Protein AF-A0A7X8FHZ3-F1 (afdb_monomer)

Secondary structure (DSSP, 8-state):
---TT-THHHHHHHHTTS-TTTT--S---------S--PSPSSSSSS-EEEEETTEEEEEEEETTEEEEEEESSTTS----EEEEE--SSSTTTT--

Foldseek 3Di:
DDDPPPPVVVCVVVVVVPPPPPDPPPPPPPPDDDDPDDDPPLDDAPDWDWDDDDQKIWIWGDDDQFIWIFIDSDPSDTHDIDGPGHADCDDPSNPVD

Mean predicted aligned error: 14.02 Å

Radius of gyration: 26.44 Å; Cα contacts (8 Å, |Δi|>4): 99; chains: 1; bounding box: 39×71×61 Å

Solvent-accessible surface area (backbone atoms only — not comparable to full-atom values): 6468 Å² total; per-residue (Å²): 138,86,68,91,81,49,71,72,72,74,53,60,73,61,60,68,72,71,59,81,69,85,66,73,67,75,77,74,72,74,76,70,79,81,69,96,70,85,69,85,75,74,64,92,85,68,83,80,43,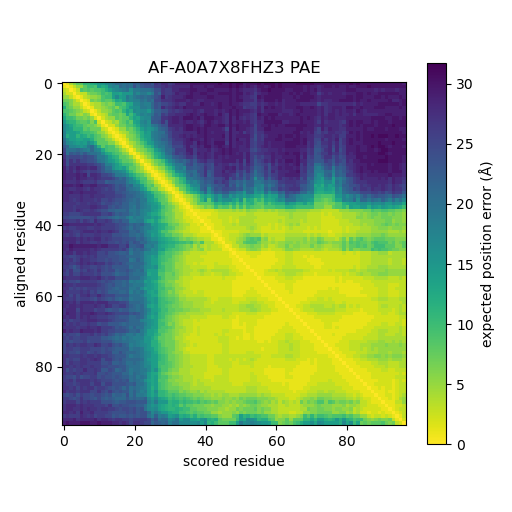73,49,77,59,90,78,31,34,39,42,37,40,65,54,94,57,19,38,29,39,23,54,23,78,41,93,80,46,86,35,75,73,40,78,79,45,70,46,46,98,61,70,88,63,39,82,78,96

pLDDT: mean 78.9, std 18.88, range [45.19, 97.88]

Nearest PDB structures (fold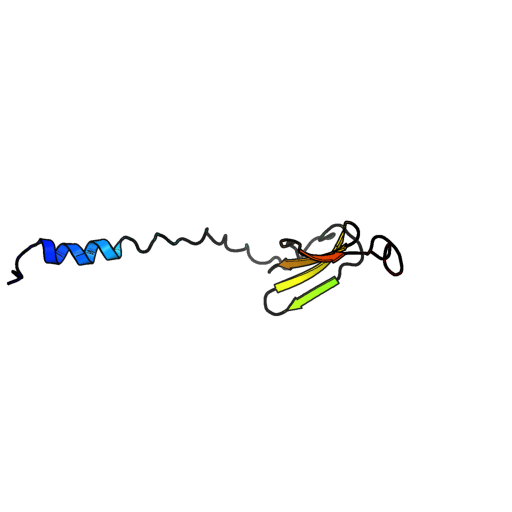seek):
  7fip-assembly1_D  TM=8.699E-01  e=5.525E+00  Thermoanaerobacter sp. X514
  1lfo-assembly1_A  TM=6.847E-01  e=5.870E+00  Rattus norvegicus
  7dzg-assembly1_B  TM=5.280E-01  e=3.838E+00  Homo sapiens
  3r4d-assembly2_D  TM=4.931E-01  e=8.450E+00  Murine coronavirus

Structure (mmCIF, N/CA/C/O backbone):
data_AF-A0A7X8FHZ3-F1
#
_entry.id   AF-A0A7X8FHZ3-F1
#
loop_
_atom_site.group_PDB
_atom_site.id
_atom_site.type_symbol
_atom_site.label_atom_id
_atom_site.label_alt_id
_atom_site.label_comp_id
_atom_site.label_asym_id
_atom_site.label_entity_id
_atom_site.label_seq_id
_atom_site.pdbx_PDB_ins_code
_atom_site.Cartn_x
_atom_site.Cartn_y
_atom_site.Cartn_z
_atom_site.occupancy
_atom_site.B_iso_or_equiv
_atom_site.auth_seq_id
_atom_site.auth_comp_id
_atom_site.auth_asym_id
_atom_site.auth_atom_id
_atom_site.pdbx_PDB_model_num
ATOM 1 N N . MET A 1 1 ? -23.209 -56.063 28.382 1.00 49.00 1 MET A N 1
ATOM 2 C CA . MET A 1 1 ? -24.145 -55.718 29.473 1.00 49.00 1 MET A CA 1
ATOM 3 C C . MET A 1 1 ? -23.470 -54.622 30.289 1.00 49.00 1 MET A C 1
ATOM 5 O O . MET A 1 1 ? -22.505 -54.916 30.979 1.00 49.00 1 MET A O 1
ATOM 9 N N . PHE A 1 2 ? -23.841 -53.356 30.073 1.00 50.38 2 PHE A N 1
ATOM 10 C CA . PHE A 1 2 ? -23.199 -52.202 30.718 1.00 50.38 2 PHE A CA 1
ATOM 11 C C . PHE A 1 2 ? -23.913 -51.899 32.039 1.00 50.38 2 PHE A C 1
ATOM 13 O O . PHE A 1 2 ? -25.139 -51.825 32.068 1.00 50.38 2 PHE A O 1
ATOM 20 N N . ASN A 1 3 ? -23.153 -51.799 33.131 1.00 49.88 3 ASN A N 1
ATOM 21 C CA . ASN A 1 3 ? -23.680 -51.602 34.478 1.00 49.88 3 ASN A CA 1
ATOM 22 C C . ASN A 1 3 ? -23.804 -50.099 34.774 1.00 49.88 3 ASN A C 1
ATOM 24 O O . ASN A 1 3 ? -22.810 -49.378 34.755 1.00 49.88 3 ASN A O 1
ATOM 28 N N . ILE A 1 4 ? -25.026 -49.639 35.042 1.00 58.03 4 ILE A N 1
ATOM 29 C CA . ILE A 1 4 ? -25.374 -48.215 35.165 1.00 58.03 4 ILE A CA 1
ATOM 30 C C . ILE A 1 4 ? -24.913 -47.576 36.493 1.00 58.03 4 ILE A C 1
ATOM 32 O O . ILE A 1 4 ? -25.050 -46.368 36.676 1.00 58.03 4 ILE A O 1
ATOM 36 N N . TYR A 1 5 ? -24.342 -48.374 37.404 1.00 60.84 5 TYR A N 1
ATOM 37 C CA . TYR A 1 5 ? -23.833 -47.937 38.711 1.00 60.84 5 TYR A CA 1
ATOM 38 C C . TYR A 1 5 ? -22.301 -47.802 38.772 1.00 60.84 5 TYR A C 1
ATOM 40 O O . TYR A 1 5 ? -21.753 -47.524 39.838 1.00 60.84 5 TYR A O 1
ATOM 48 N N . ASP A 1 6 ? -21.587 -48.000 37.658 1.00 63.47 6 ASP A N 1
ATOM 49 C CA . ASP A 1 6 ? -20.141 -47.771 37.616 1.00 63.47 6 ASP A CA 1
ATOM 50 C C . ASP A 1 6 ? -19.859 -46.258 37.580 1.00 63.47 6 ASP A C 1
ATOM 52 O O . ASP A 1 6 ? -20.138 -45.569 36.599 1.00 63.47 6 ASP A O 1
ATOM 56 N N . ILE A 1 7 ? -19.298 -45.739 38.675 1.00 57.53 7 ILE A N 1
ATOM 57 C CA . ILE A 1 7 ? -18.878 -44.341 38.886 1.00 57.53 7 ILE A CA 1
ATOM 58 C C . ILE A 1 7 ? -18.006 -43.765 37.756 1.00 57.53 7 ILE A C 1
ATOM 60 O O . ILE A 1 7 ? -17.924 -42.547 37.598 1.00 57.53 7 ILE A O 1
ATOM 64 N N . ARG A 1 8 ? -17.397 -44.616 36.921 1.00 57.53 8 ARG A N 1
ATOM 65 C CA . ARG A 1 8 ? -16.655 -44.212 35.717 1.00 57.53 8 ARG A CA 1
ATOM 66 C C . ARG A 1 8 ? -17.559 -43.640 34.614 1.00 57.53 8 ARG A C 1
ATOM 68 O O . ARG A 1 8 ? -17.079 -42.846 33.811 1.00 57.53 8 ARG A O 1
ATOM 75 N N . PHE A 1 9 ? -18.855 -43.972 34.593 1.00 54.62 9 PHE A N 1
ATOM 76 C CA . PHE A 1 9 ? -19.821 -43.444 33.615 1.00 54.62 9 PHE A CA 1
ATOM 77 C C . PHE A 1 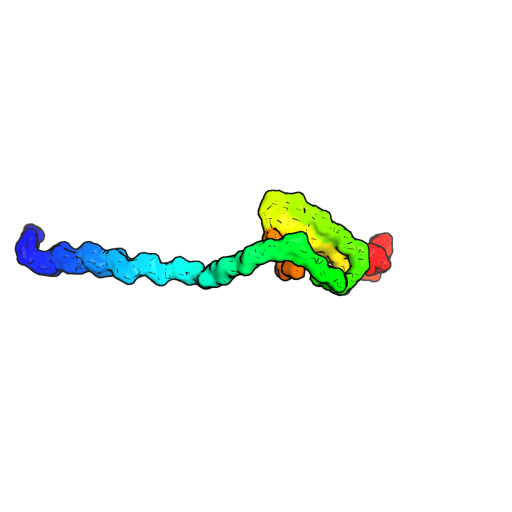9 ? -20.228 -41.988 33.881 1.00 54.62 9 PHE A C 1
ATOM 79 O O . PHE A 1 9 ? -20.566 -41.273 32.941 1.00 54.62 9 PHE A O 1
ATOM 86 N N . TRP A 1 10 ? -20.145 -41.524 35.131 1.00 54.50 10 TRP A N 1
ATOM 87 C CA . TRP A 1 10 ? -20.535 -40.160 35.517 1.00 54.50 10 TRP A CA 1
ATOM 88 C C . TRP A 1 10 ? -19.373 -39.156 35.535 1.00 54.50 10 TRP A C 1
ATOM 90 O O . TRP A 1 10 ? -19.609 -37.957 35.655 1.00 54.50 10 TRP A O 1
ATOM 100 N N . LEU A 1 11 ? -18.125 -39.610 35.368 1.00 53.84 11 LEU A N 1
ATOM 101 C CA . LEU A 1 11 ? -16.939 -38.737 35.335 1.00 53.84 11 LEU A CA 1
ATOM 102 C C . LEU A 1 11 ? -16.497 -38.338 33.916 1.00 53.84 11 LEU A C 1
ATOM 104 O O . LEU A 1 11 ? -15.760 -37.368 33.751 1.00 53.84 11 LEU A O 1
ATOM 108 N N . LEU A 1 12 ? -16.971 -39.033 32.879 1.00 54.38 12 LEU A N 1
ATOM 109 C CA . LEU A 1 12 ? -16.608 -38.750 31.485 1.00 54.38 12 LEU A CA 1
ATOM 110 C C . LEU A 1 12 ? -17.241 -37.481 30.866 1.00 54.38 12 LEU A C 1
ATOM 112 O O . LEU A 1 12 ? -16.569 -36.872 30.033 1.00 54.38 12 LEU A O 1
ATOM 116 N N . PRO A 1 13 ? -18.440 -36.993 31.256 1.00 52.03 13 PRO A N 1
ATOM 117 C CA . PRO A 1 13 ? -18.950 -35.734 30.715 1.00 52.03 13 PRO A CA 1
ATOM 118 C C . PRO A 1 13 ? -18.358 -34.496 31.411 1.00 52.03 13 PRO A C 1
ATOM 120 O O . PRO A 1 13 ? -18.476 -33.395 30.880 1.00 52.03 13 PRO A O 1
ATOM 123 N N . LEU A 1 14 ? -17.679 -34.651 32.557 1.00 48.75 14 LEU A N 1
ATOM 124 C CA . LEU A 1 14 ? -17.076 -33.528 33.286 1.00 48.75 14 LEU A CA 1
ATOM 125 C C . LEU A 1 14 ? -15.718 -33.102 32.701 1.00 48.75 14 LEU A C 1
ATOM 127 O O . LEU A 1 14 ? -15.354 -31.937 32.795 1.00 48.75 14 LEU A O 1
ATOM 131 N N . ILE A 1 15 ? -14.991 -34.012 32.042 1.00 51.16 15 ILE A N 1
ATOM 132 C CA . ILE A 1 15 ? -13.675 -33.724 31.441 1.00 51.16 15 ILE A CA 1
ATOM 133 C C . ILE A 1 15 ? -13.803 -32.936 30.122 1.00 51.16 15 ILE A C 1
ATOM 135 O O . ILE A 1 15 ? -12.923 -32.145 29.792 1.00 51.16 15 ILE A O 1
ATOM 139 N N . ILE A 1 16 ? -14.918 -33.073 29.396 1.00 50.12 16 ILE A N 1
ATOM 140 C CA . ILE A 1 16 ? -15.133 -32.386 28.106 1.00 50.12 16 ILE A CA 1
ATOM 141 C C . ILE A 1 16 ? -15.539 -30.908 28.296 1.00 50.12 16 ILE A C 1
ATOM 143 O O . ILE A 1 16 ? -15.387 -30.100 27.384 1.00 50.12 16 ILE A O 1
ATOM 147 N N . LEU A 1 17 ? -15.971 -30.512 29.497 1.00 47.97 17 LEU A N 1
ATOM 148 C CA . LEU A 1 17 ? -16.310 -29.120 29.821 1.00 47.97 17 LEU A CA 1
ATOM 149 C C . LEU A 1 17 ? -15.097 -28.243 30.187 1.00 47.97 17 LEU A C 1
ATOM 151 O O . LEU A 1 17 ? -15.257 -27.033 30.301 1.00 47.97 17 LEU A O 1
ATOM 155 N N . ILE A 1 18 ? -13.895 -28.815 30.350 1.00 51.00 18 ILE A N 1
ATOM 156 C CA . ILE A 1 18 ? -12.702 -28.079 30.823 1.00 51.00 18 ILE A CA 1
ATOM 157 C C . ILE A 1 18 ? -11.688 -27.799 29.695 1.00 51.00 18 ILE A C 1
ATOM 159 O O . ILE A 1 18 ? -10.718 -27.080 29.906 1.00 51.00 18 ILE A O 1
ATOM 163 N N . THR A 1 19 ? -11.887 -28.314 28.475 1.00 49.38 19 THR A N 1
ATOM 164 C CA . THR A 1 19 ? -10.929 -28.098 27.367 1.00 49.38 19 THR A CA 1
ATOM 165 C C . THR A 1 19 ? -11.390 -27.090 26.318 1.00 49.38 19 THR A C 1
ATOM 167 O O . THR A 1 19 ? -10.737 -26.963 25.283 1.00 49.38 19 THR A O 1
ATOM 170 N N . SER A 1 20 ? -12.481 -26.350 26.541 1.00 48.22 20 SER A N 1
ATOM 171 C CA . SER A 1 20 ? -12.950 -25.343 25.576 1.00 48.22 20 SER A CA 1
ATOM 172 C C . SER A 1 20 ? -12.041 -24.111 25.455 1.00 48.22 20 SER A C 1
ATOM 174 O O . SER A 1 20 ? -12.347 -23.231 24.661 1.00 48.22 20 SER A O 1
ATOM 176 N N . ASP A 1 21 ? -10.926 -24.044 26.190 1.00 52.12 21 ASP A N 1
ATOM 177 C CA . ASP A 1 21 ? -9.994 -22.906 26.156 1.00 52.12 21 ASP A CA 1
ATOM 178 C C . ASP A 1 21 ? -8.704 -23.155 25.344 1.00 52.12 21 ASP A C 1
ATOM 180 O O . ASP A 1 21 ? -7.786 -22.334 25.358 1.00 52.12 21 ASP A O 1
ATOM 184 N N . ILE A 1 22 ? -8.613 -24.243 24.563 1.00 50.62 22 ILE A N 1
ATOM 185 C CA . ILE A 1 22 ? -7.551 -24.387 23.543 1.00 50.62 22 ILE A CA 1
ATOM 186 C C . ILE A 1 22 ? -7.990 -23.643 22.277 1.00 50.62 22 ILE A C 1
ATOM 188 O O . ILE A 1 22 ? -8.306 -24.228 21.244 1.00 50.62 22 ILE A O 1
ATOM 192 N N . GLY A 1 23 ? -8.086 -22.326 22.396 1.00 53.78 23 GLY A N 1
ATOM 193 C CA . GLY A 1 23 ? -8.579 -21.468 21.327 1.00 53.78 23 GLY A CA 1
ATOM 194 C C . GLY A 1 23 ? -8.722 -20.016 21.745 1.00 53.78 23 GLY A C 1
ATOM 195 O O . GLY A 1 23 ? -9.587 -19.324 21.219 1.00 53.78 23 GLY A O 1
ATOM 196 N N . GLN A 1 24 ? -7.911 -19.531 22.690 1.00 45.19 24 GLN A N 1
ATOM 197 C CA . GLN A 1 24 ? -7.753 -18.088 22.811 1.00 45.19 24 GLN A CA 1
ATOM 198 C C . GLN A 1 24 ? -6.984 -17.605 21.583 1.00 45.19 24 GLN A C 1
ATOM 200 O O . GLN A 1 24 ? -5.753 -17.650 21.537 1.00 45.19 24 GLN A O 1
ATOM 205 N N . ASP A 1 25 ? -7.736 -17.157 20.575 1.00 55.69 25 ASP A N 1
ATOM 206 C CA . ASP A 1 25 ? -7.237 -16.229 19.567 1.00 55.69 25 ASP A CA 1
ATOM 207 C C . ASP A 1 25 ? -6.381 -15.177 20.287 1.00 55.69 25 ASP A C 1
ATOM 209 O O . ASP A 1 25 ? -6.807 -14.673 21.335 1.00 55.69 25 ASP A O 1
ATOM 213 N N . PRO A 1 26 ? -5.171 -14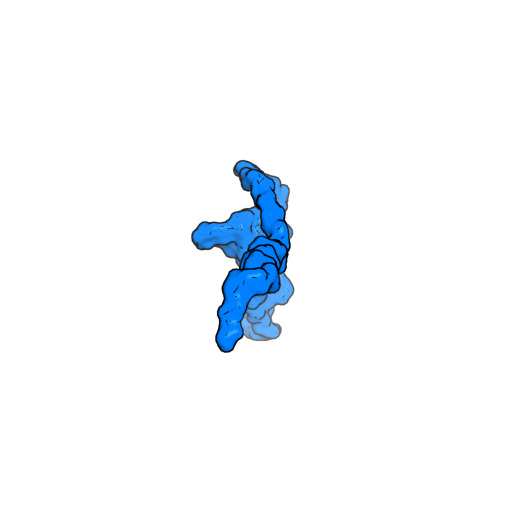.856 19.790 1.00 55.00 26 PRO A N 1
ATOM 214 C CA . PRO A 1 26 ? -4.259 -13.963 20.489 1.00 55.00 26 PRO A CA 1
ATOM 215 C C . PRO A 1 26 ? -5.017 -12.691 20.838 1.00 55.00 26 PRO A C 1
ATOM 217 O O . PRO A 1 26 ? -5.509 -12.023 19.927 1.00 55.00 26 PRO A O 1
ATOM 220 N N . VAL A 1 27 ? -5.144 -12.423 22.147 1.00 51.59 27 VAL A N 1
ATOM 221 C CA . VAL A 1 27 ? -5.893 -11.313 22.752 1.00 51.59 27 VAL A CA 1
ATOM 222 C C . VAL A 1 27 ? -5.948 -10.153 21.771 1.00 51.59 27 VAL A C 1
ATOM 224 O O . VAL A 1 27 ? -4.945 -9.460 21.563 1.00 51.59 27 VAL A O 1
ATOM 227 N N . ARG A 1 28 ? -7.098 -9.971 21.106 1.00 56.75 28 ARG A N 1
ATOM 228 C CA . ARG A 1 28 ? -7.313 -8.829 20.220 1.00 56.75 28 ARG A CA 1
ATOM 229 C C . ARG A 1 28 ? -7.299 -7.621 21.139 1.00 56.75 28 ARG A C 1
ATOM 231 O O . ARG A 1 28 ? -8.315 -7.297 21.738 1.00 56.75 28 ARG A O 1
ATOM 238 N N . LYS A 1 29 ? -6.113 -7.035 21.328 1.00 52.31 29 LYS A N 1
ATOM 239 C CA . LYS A 1 29 ? -5.883 -5.858 22.162 1.00 52.31 29 LYS A CA 1
ATOM 240 C C . LYS A 1 29 ? -6.902 -4.829 21.702 1.00 52.31 29 LYS A C 1
ATOM 242 O O . LYS A 1 29 ? -6.785 -4.346 20.573 1.00 52.31 29 LYS A O 1
ATOM 247 N N . ASP A 1 30 ? -7.932 -4.617 22.517 1.00 56.09 30 ASP A N 1
ATOM 248 C CA . ASP A 1 30 ? -9.083 -3.807 22.140 1.00 56.09 30 ASP A CA 1
ATOM 249 C C . ASP A 1 30 ? -8.534 -2.466 21.654 1.00 56.09 30 ASP A C 1
ATOM 251 O O . ASP A 1 30 ? -7.753 -1.836 22.387 1.00 56.09 30 ASP A O 1
ATOM 255 N N . PRO A 1 31 ? -8.741 -2.090 20.378 1.00 60.91 31 PRO A N 1
ATOM 256 C CA . PRO A 1 31 ? -8.121 -0.888 19.876 1.00 60.91 31 PRO A CA 1
ATOM 257 C C . PRO A 1 31 ? -8.634 0.267 20.723 1.00 60.91 31 PRO A C 1
ATOM 259 O O . PRO A 1 31 ? -9.825 0.569 20.715 1.00 60.91 31 PRO A O 1
ATOM 262 N N . ALA A 1 32 ? -7.711 0.890 21.462 1.00 63.91 32 ALA A N 1
ATOM 263 C CA . ALA A 1 32 ? -7.974 2.094 22.230 1.00 63.91 32 ALA A CA 1
ATOM 264 C C . ALA A 1 32 ? -8.884 3.021 21.417 1.00 63.91 32 ALA A C 1
ATOM 266 O O . ALA A 1 32 ? -8.642 3.210 20.219 1.00 63.91 32 ALA A O 1
ATOM 267 N N . LYS A 1 33 ? -9.937 3.532 22.071 1.00 67.94 33 LYS A N 1
ATOM 268 C CA . LYS A 1 33 ? -10.983 4.377 21.483 1.00 67.94 33 LYS A CA 1
ATOM 269 C C . LYS A 1 33 ? -10.413 5.241 20.348 1.00 67.94 33 LYS A C 1
ATOM 271 O O . LYS A 1 33 ? -9.466 5.991 20.608 1.00 67.94 33 LYS A O 1
ATOM 276 N N . PRO A 1 34 ? -10.953 5.155 19.118 1.00 67.62 34 PRO A N 1
ATOM 277 C CA . PRO A 1 34 ? -10.384 5.871 17.986 1.00 67.62 34 PRO A CA 1
ATOM 278 C C . PRO A 1 34 ? -10.320 7.369 18.295 1.00 67.62 34 PRO A C 1
ATOM 280 O O . PRO A 1 34 ? -11.306 7.981 18.718 1.00 67.62 34 PRO A O 1
ATOM 283 N N . LEU A 1 35 ? -9.125 7.941 18.133 1.00 76.31 35 LEU A N 1
ATOM 284 C CA . LEU A 1 35 ? -8.894 9.368 18.320 1.00 76.31 35 LEU A CA 1
ATOM 285 C C . LEU A 1 35 ? -9.722 10.146 17.289 1.00 76.31 35 LEU A C 1
ATOM 287 O O . LEU A 1 35 ? -9.805 9.753 16.128 1.00 76.31 35 LEU A O 1
ATOM 291 N N . LYS A 1 36 ? -10.323 11.265 17.710 1.00 87.12 36 LYS A N 1
ATOM 292 C CA . LYS A 1 36 ? -11.086 12.153 16.810 1.00 87.12 36 LYS A CA 1
ATOM 293 C C . LYS A 1 36 ? -10.196 12.943 15.846 1.00 87.12 36 LYS A C 1
ATOM 295 O O . LYS A 1 36 ? -10.696 13.509 14.882 1.00 87.12 36 LYS A O 1
ATOM 300 N N . HIS A 1 37 ? -8.900 12.998 16.129 1.00 90.25 37 HIS A N 1
ATOM 301 C CA . HIS A 1 37 ? -7.919 13.791 15.403 1.00 90.25 37 HIS A CA 1
ATOM 302 C C . HIS A 1 37 ? -6.644 12.967 15.219 1.00 90.25 37 HIS A C 1
ATOM 304 O O . HIS A 1 37 ? -6.377 12.039 15.987 1.00 90.25 37 HIS A O 1
ATOM 310 N N . PHE A 1 38 ? -5.851 13.330 14.219 1.00 91.06 38 PHE A N 1
ATOM 311 C CA . PHE A 1 38 ? -4.525 12.779 13.977 1.00 91.06 38 PHE A CA 1
ATOM 312 C C . PHE A 1 38 ? -3.537 13.914 13.714 1.00 91.06 38 PHE A C 1
ATOM 314 O O . PHE A 1 38 ? -3.932 15.023 13.355 1.00 91.06 38 PHE A O 1
ATOM 321 N N . THR A 1 39 ? -2.256 13.620 13.903 1.00 91.81 39 THR A N 1
ATOM 322 C CA . THR A 1 39 ? -1.160 14.559 13.659 1.00 91.81 39 THR A CA 1
ATOM 323 C C . THR A 1 39 ? -0.504 14.226 12.329 1.00 91.81 39 THR A C 1
ATOM 325 O O . THR A 1 39 ? -0.341 13.053 11.997 1.00 91.81 39 THR A O 1
ATOM 328 N N . ASN A 1 40 ? -0.139 15.259 11.574 1.00 91.38 40 ASN A N 1
ATOM 329 C CA . ASN A 1 40 ? 0.617 15.112 10.337 1.00 91.38 40 ASN A CA 1
ATOM 330 C C . ASN A 1 40 ? 2.134 15.196 10.588 1.00 91.38 40 ASN A C 1
ATOM 332 O O . ASN A 1 40 ? 2.542 15.883 11.528 1.00 91.38 40 ASN A O 1
ATOM 336 N N . PRO A 1 41 ? 2.954 14.583 9.713 1.00 92.31 41 PRO A N 1
ATOM 337 C CA . PRO A 1 41 ? 2.559 13.686 8.617 1.00 92.31 41 PRO A CA 1
ATOM 338 C C . PRO A 1 41 ? 2.049 12.328 9.132 1.00 92.31 41 PRO A C 1
ATOM 340 O O . PRO A 1 41 ? 2.536 11.821 10.137 1.00 92.31 41 PRO A O 1
ATOM 343 N N . ILE A 1 42 ? 1.058 11.732 8.451 1.00 91.44 42 ILE A N 1
ATOM 344 C CA . ILE A 1 42 ? 0.553 10.393 8.820 1.00 91.44 42 ILE A CA 1
ATOM 345 C C . ILE A 1 42 ? 1.605 9.328 8.496 1.00 91.44 42 ILE A C 1
ATOM 347 O O . ILE A 1 42 ? 1.889 8.459 9.316 1.00 91.44 42 ILE A O 1
ATOM 351 N N . PHE A 1 43 ? 2.175 9.408 7.295 1.00 91.94 43 PHE A N 1
ATOM 352 C CA . PHE A 1 43 ? 3.297 8.596 6.854 1.00 91.94 43 PHE A CA 1
ATOM 353 C C . PHE A 1 43 ? 4.204 9.414 5.940 1.00 91.94 43 PHE A C 1
ATOM 355 O O . PHE A 1 43 ? 3.729 10.327 5.264 1.00 91.94 43 PHE A O 1
ATOM 362 N N . ASP A 1 44 ? 5.465 9.009 5.852 1.00 89.06 44 ASP A N 1
ATOM 363 C CA . ASP A 1 44 ? 6.398 9.548 4.868 1.00 89.06 44 ASP A CA 1
ATOM 364 C C . ASP A 1 44 ? 6.032 9.082 3.444 1.00 89.06 44 ASP A C 1
ATOM 366 O O . ASP A 1 44 ? 5.574 7.945 3.242 1.00 89.06 44 ASP A O 1
ATOM 370 N N . GLY A 1 45 ? 6.243 9.964 2.462 1.00 84.62 45 GLY A N 1
ATOM 371 C CA . GLY A 1 45 ? 6.005 9.717 1.035 1.00 84.62 45 GLY A CA 1
ATOM 372 C C . GLY A 1 45 ? 5.330 10.889 0.314 1.00 84.62 45 GLY A C 1
ATOM 373 O O . GLY A 1 45 ? 4.960 11.883 0.937 1.00 84.62 45 GLY A O 1
ATOM 374 N N . ALA A 1 46 ? 5.170 10.753 -1.003 1.00 79.75 46 ALA A N 1
ATOM 375 C CA . ALA A 1 46 ? 4.458 11.698 -1.866 1.00 79.75 46 ALA A CA 1
ATOM 376 C C . ALA A 1 46 ? 3.181 11.059 -2.442 1.00 79.75 46 ALA A C 1
ATOM 378 O O . ALA A 1 46 ? 3.038 9.836 -2.431 1.00 79.75 46 ALA A O 1
ATOM 379 N N . ASP A 1 47 ? 2.253 11.907 -2.894 1.00 80.62 47 ASP A N 1
ATOM 380 C CA . ASP A 1 47 ? 1.005 11.544 -3.583 1.00 80.62 47 ASP A CA 1
ATOM 381 C C . ASP A 1 47 ? 0.191 10.410 -2.922 1.00 80.62 47 ASP A C 1
ATOM 383 O O . ASP A 1 47 ? -0.146 9.409 -3.562 1.00 80.62 47 ASP A O 1
ATOM 387 N N . PRO A 1 48 ? -0.153 10.536 -1.622 1.00 86.44 48 PRO A N 1
ATOM 388 C CA . PRO A 1 48 ? -0.908 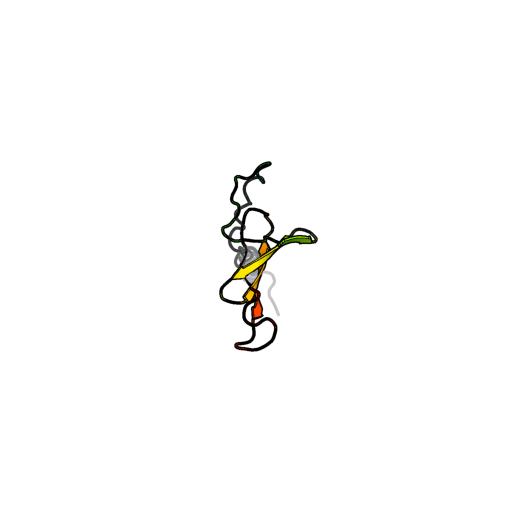9.507 -0.924 1.00 86.44 48 PRO A CA 1
ATOM 389 C C . PRO A 1 48 ? -2.313 9.358 -1.521 1.00 86.44 48 PRO A C 1
ATOM 391 O O . PRO A 1 48 ? -3.116 10.291 -1.480 1.00 86.44 48 PRO A O 1
ATOM 394 N N . TRP A 1 49 ? -2.654 8.154 -1.989 1.00 94.06 49 TRP A N 1
ATOM 395 C CA . TRP A 1 49 ? -4.021 7.828 -2.398 1.00 94.06 49 TRP A CA 1
ATOM 396 C C . TRP A 1 49 ? -4.662 6.862 -1.408 1.00 94.06 49 TRP A C 1
ATOM 398 O O . TRP A 1 49 ? -4.126 5.788 -1.124 1.00 94.06 49 TRP A O 1
ATOM 408 N N . MET A 1 50 ? -5.829 7.222 -0.875 1.00 95.31 50 MET A N 1
ATOM 409 C CA . MET A 1 50 ? -6.513 6.415 0.129 1.00 95.31 50 MET A CA 1
ATOM 410 C C . MET A 1 50 ? -8.008 6.338 -0.132 1.00 95.31 50 MET A C 1
ATOM 412 O O . MET A 1 50 ? -8.667 7.350 -0.349 1.00 95.31 50 MET A O 1
ATOM 416 N N . ILE A 1 51 ? -8.546 5.122 -0.066 1.00 97.25 51 ILE A N 1
ATOM 417 C CA . ILE A 1 51 ? -9.984 4.867 -0.171 1.00 97.25 51 ILE A CA 1
ATOM 418 C C . ILE A 1 51 ? -10.465 4.074 1.038 1.00 97.25 51 ILE A C 1
ATOM 420 O O . ILE A 1 51 ? -9.750 3.217 1.564 1.00 97.25 51 ILE A O 1
ATOM 424 N N . GLN A 1 52 ? -11.701 4.322 1.458 1.00 96.88 52 GLN A N 1
ATOM 425 C CA . GLN A 1 52 ? -12.381 3.501 2.451 1.00 96.88 52 GLN A CA 1
ATOM 426 C C . GLN A 1 52 ? -13.361 2.562 1.746 1.00 96.88 52 GLN A C 1
ATOM 428 O O . GLN A 1 52 ? -14.179 2.994 0.938 1.00 96.88 52 GLN A O 1
ATOM 433 N N . LYS A 1 53 ? -13.296 1.269 2.066 1.00 97.44 53 LYS A N 1
ATOM 434 C CA . LYS A 1 53 ? -14.279 0.274 1.628 1.00 97.44 53 LYS A CA 1
ATOM 435 C C . LYS A 1 53 ? -14.647 -0.611 2.811 1.00 97.44 53 LYS A C 1
ATOM 437 O O . LYS A 1 53 ? -13.790 -1.297 3.376 1.00 97.44 53 LYS A O 1
ATOM 442 N N . ASN A 1 54 ? -15.931 -0.626 3.162 1.00 96.00 54 ASN A N 1
ATOM 443 C CA . ASN A 1 54 ? -16.440 -1.259 4.380 1.00 96.00 54 ASN A CA 1
ATOM 444 C C . ASN A 1 54 ? -15.696 -0.713 5.619 1.00 96.00 54 ASN A C 1
ATOM 446 O O . ASN A 1 54 ? -15.560 0.496 5.785 1.00 96.00 54 ASN A O 1
ATOM 450 N N . ARG A 1 55 ? -15.172 -1.596 6.476 1.00 95.44 55 ARG A N 1
ATOM 451 C CA . ARG A 1 55 ? -14.427 -1.229 7.693 1.00 95.44 55 ARG A CA 1
ATOM 452 C C . ARG A 1 55 ? -12.934 -0.938 7.479 1.00 95.44 55 ARG A C 1
ATOM 454 O O . ARG A 1 55 ? -12.218 -0.778 8.461 1.00 95.44 55 ARG A O 1
ATOM 461 N N . TYR A 1 56 ? -12.448 -0.943 6.237 1.00 96.81 56 TYR A N 1
ATOM 462 C CA . TYR A 1 56 ? -11.016 -0.862 5.944 1.00 96.81 56 TYR A CA 1
ATOM 463 C C . TYR A 1 56 ? -10.656 0.358 5.100 1.00 96.81 56 TYR A C 1
ATOM 465 O O . TYR A 1 56 ? -11.352 0.698 4.144 1.00 96.81 56 TYR A O 1
ATOM 473 N N . TYR A 1 57 ? -9.507 0.938 5.421 1.00 96.94 57 TYR A N 1
ATOM 474 C CA . TYR A 1 57 ? -8.776 1.895 4.607 1.00 96.94 57 TYR A CA 1
ATOM 475 C C . TYR A 1 57 ? -7.736 1.156 3.769 1.00 96.94 57 TYR A C 1
ATOM 477 O O . TYR A 1 57 ? -6.973 0.336 4.291 1.00 96.94 57 TYR A O 1
ATOM 485 N N . TYR A 1 58 ? -7.719 1.453 2.474 1.00 97.44 58 TYR A N 1
ATOM 486 C CA . TYR A 1 58 ? -6.726 0.984 1.518 1.00 97.44 58 TYR A CA 1
ATOM 487 C C . TYR A 1 58 ? -5.844 2.163 1.149 1.00 97.44 58 TYR A C 1
ATOM 489 O O . TYR A 1 58 ? -6.335 3.150 0.608 1.00 97.44 58 TYR A O 1
ATOM 497 N N . TYR A 1 59 ? -4.561 2.050 1.464 1.00 96.62 59 TYR A N 1
ATOM 498 C CA . TYR A 1 59 ? -3.571 3.090 1.238 1.00 96.62 59 TYR A CA 1
ATOM 499 C C . TYR A 1 59 ? -2.622 2.657 0.125 1.00 96.62 59 TYR A C 1
ATOM 501 O O . TYR A 1 59 ? -1.954 1.628 0.267 1.00 96.62 59 TYR A O 1
ATOM 509 N N . CYS A 1 60 ? -2.595 3.430 -0.958 1.00 95.62 60 CYS A N 1
ATOM 510 C CA . CYS A 1 60 ? -1.754 3.248 -2.130 1.00 95.62 60 CYS A CA 1
ATOM 511 C C . CYS A 1 60 ? -0.596 4.249 -2.101 1.00 95.62 60 CYS A C 1
ATOM 513 O O . CYS A 1 60 ? -0.803 5.431 -1.827 1.00 95.62 60 CYS A O 1
ATOM 515 N N . PHE A 1 61 ? 0.615 3.767 -2.369 1.00 93.75 61 PHE A N 1
ATOM 516 C CA . PHE A 1 61 ? 1.832 4.573 -2.356 1.00 93.75 61 PHE A CA 1
ATOM 517 C C . PHE A 1 61 ? 2.904 3.972 -3.261 1.00 93.75 61 PHE A C 1
ATOM 519 O O . PHE A 1 61 ? 2.918 2.758 -3.490 1.00 93.75 61 PHE A O 1
ATOM 526 N N . SER A 1 62 ? 3.821 4.807 -3.741 1.00 91.94 62 SER A N 1
ATOM 527 C CA . SER A 1 62 ? 5.009 4.351 -4.451 1.00 91.94 62 SER A CA 1
ATOM 528 C C . SER A 1 62 ? 6.167 4.050 -3.499 1.00 91.94 62 SER A C 1
ATOM 530 O O . SER A 1 62 ? 6.340 4.672 -2.449 1.00 91.94 62 SER A O 1
ATOM 532 N N . SER A 1 63 ? 6.951 3.027 -3.834 1.00 90.75 63 SER A N 1
ATOM 533 C CA . SER A 1 63 ? 8.197 2.682 -3.146 1.00 90.75 63 SER A CA 1
ATOM 534 C C . SER A 1 63 ? 9.021 1.746 -4.024 1.00 90.75 63 SER A C 1
ATOM 536 O O . SER A 1 63 ? 8.453 0.892 -4.695 1.00 90.75 63 SER A O 1
ATOM 538 N N . GLY A 1 64 ? 10.352 1.869 -4.031 1.00 90.62 64 GLY A N 1
ATOM 539 C CA . GLY A 1 64 ? 11.241 0.886 -4.670 1.00 90.62 64 GLY A CA 1
ATOM 540 C C . GLY A 1 64 ? 10.854 0.513 -6.109 1.00 90.62 64 GLY A C 1
ATOM 541 O O . GLY A 1 64 ? 10.752 -0.678 -6.419 1.00 90.62 64 GLY A O 1
ATOM 542 N N . ASN A 1 65 ? 10.585 1.525 -6.943 1.00 92.00 65 ASN A N 1
ATOM 543 C CA . ASN A 1 65 ? 10.141 1.391 -8.334 1.00 92.00 65 ASN A CA 1
ATOM 544 C C . ASN A 1 65 ? 8.873 0.525 -8.510 1.00 92.00 65 ASN A C 1
ATOM 546 O O . ASN A 1 65 ? 8.751 -0.256 -9.452 1.00 92.00 65 ASN A O 1
ATOM 550 N N . GLY A 1 66 ? 7.943 0.593 -7.559 1.00 92.94 66 GLY A N 1
ATOM 551 C CA . GLY A 1 66 ? 6.685 -0.143 -7.602 1.00 92.94 66 GLY A CA 1
ATOM 552 C C . GLY A 1 66 ? 5.561 0.581 -6.874 1.00 92.94 66 GLY A C 1
ATOM 553 O O . GLY A 1 66 ? 5.786 1.501 -6.088 1.00 92.94 66 GLY A O 1
ATOM 554 N N . ILE A 1 67 ? 4.336 0.130 -7.132 1.00 94.31 67 ILE A N 1
ATOM 555 C CA . ILE A 1 67 ? 3.129 0.615 -6.463 1.00 94.31 67 ILE A CA 1
ATOM 556 C C . ILE A 1 67 ? 2.714 -0.421 -5.428 1.00 94.31 67 ILE A C 1
ATOM 558 O O . ILE A 1 67 ? 2.624 -1.621 -5.714 1.00 94.31 67 ILE A O 1
ATOM 562 N N . TYR A 1 68 ? 2.442 0.053 -4.220 1.00 95.19 68 TYR A N 1
ATOM 563 C CA . TYR A 1 68 ? 2.078 -0.761 -3.076 1.00 95.19 68 TYR A CA 1
ATOM 564 C C . TYR 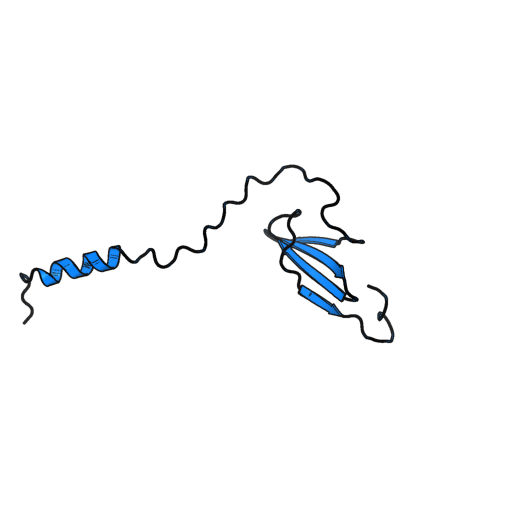A 1 68 ? 0.710 -0.374 -2.549 1.00 95.19 68 TYR A C 1
ATOM 566 O O . TYR A 1 68 ? 0.373 0.802 -2.476 1.00 95.19 68 TYR A O 1
ATOM 574 N N . VAL A 1 69 ? -0.045 -1.374 -2.101 1.00 97.12 69 VAL A N 1
ATOM 575 C CA . VAL A 1 69 ? -1.295 -1.186 -1.365 1.00 97.12 69 VAL A CA 1
ATOM 576 C C . VAL A 1 69 ? -1.167 -1.833 0.007 1.00 97.12 69 VAL A C 1
ATOM 578 O O . VAL A 1 69 ? -0.687 -2.957 0.142 1.00 97.12 69 VAL A O 1
ATOM 581 N N . SER A 1 70 ? -1.613 -1.133 1.044 1.00 96.62 70 SER A N 1
ATOM 58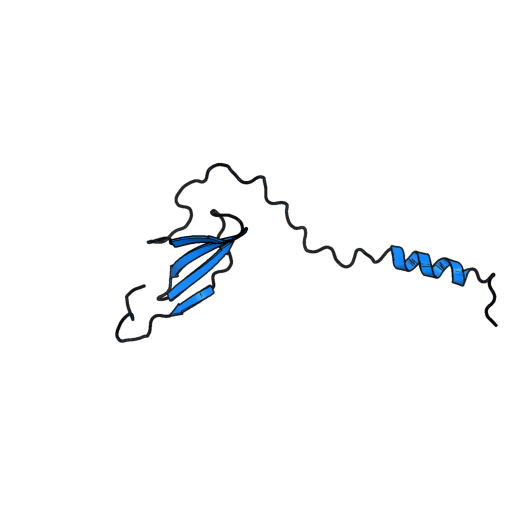2 C CA . SER A 1 70 ? -1.778 -1.691 2.389 1.00 96.62 70 SER A CA 1
ATOM 583 C C . SER A 1 70 ? -3.219 -1.524 2.859 1.00 96.62 70 SER A C 1
ATOM 585 O O . SER A 1 70 ? -3.928 -0.632 2.396 1.00 96.62 70 SER A O 1
ATOM 587 N N . ARG A 1 71 ? -3.657 -2.391 3.778 1.00 97.06 71 ARG A N 1
ATOM 588 C CA . ARG A 1 71 ? -5.017 -2.386 4.333 1.00 97.06 71 ARG A CA 1
ATOM 589 C C . ARG A 1 71 ? -4.979 -2.269 5.851 1.00 97.06 71 ARG A C 1
ATOM 591 O O . ARG A 1 71 ? -4.276 -3.040 6.500 1.00 97.06 71 ARG A O 1
ATOM 598 N N . SER A 1 72 ? -5.784 -1.374 6.414 1.00 95.75 72 SER A N 1
ATOM 599 C CA . SER A 1 72 ? -5.897 -1.163 7.862 1.00 95.75 72 SER A CA 1
ATOM 600 C C . SER A 1 72 ? -7.325 -0.803 8.266 1.00 95.75 72 SER A C 1
ATOM 602 O O . SER A 1 72 ? -8.077 -0.264 7.465 1.00 95.75 72 SER A O 1
ATOM 604 N N . GLU A 1 73 ? -7.713 -1.088 9.509 1.00 94.12 73 GLU A N 1
ATOM 605 C CA . GLU A 1 73 ? -8.971 -0.576 10.087 1.00 94.12 73 GLU A CA 1
ATOM 606 C C . GLU A 1 73 ? -8.860 0.911 10.483 1.00 94.12 73 GLU A C 1
ATOM 608 O O . GLU A 1 73 ? -9.871 1.570 10.708 1.00 94.12 73 GLU A O 1
ATOM 613 N N . PHE A 1 74 ? -7.641 1.460 10.542 1.00 92.06 74 PHE A N 1
ATOM 614 C CA . PHE A 1 74 ? -7.369 2.826 10.990 1.00 92.06 74 PHE A CA 1
ATOM 615 C C . PHE A 1 74 ? -6.569 3.598 9.947 1.00 92.06 74 PHE A C 1
ATOM 617 O O . PHE A 1 74 ? -5.560 3.099 9.452 1.00 92.06 74 PHE A O 1
ATOM 624 N N . ILE A 1 75 ? -6.964 4.848 9.700 1.00 91.56 75 ILE A N 1
ATOM 625 C CA . ILE A 1 75 ? -6.279 5.757 8.770 1.00 91.56 75 ILE A CA 1
ATOM 626 C C . ILE A 1 75 ? -4.828 6.060 9.192 1.00 91.56 75 ILE A C 1
ATOM 628 O O . ILE A 1 75 ? -3.967 6.277 8.350 1.00 91.56 75 ILE A O 1
ATOM 632 N N . THR A 1 76 ? -4.539 6.016 10.498 1.00 92.44 76 THR A N 1
ATOM 633 C CA . THR A 1 76 ? -3.228 6.338 11.090 1.00 92.44 76 THR A CA 1
ATOM 634 C C . THR A 1 76 ? -2.305 5.135 11.274 1.00 92.44 76 THR A C 1
ATOM 636 O O . THR A 1 76 ? -1.211 5.270 11.814 1.00 92.44 76 THR A O 1
ATOM 639 N N . ARG A 1 77 ? -2.733 3.932 10.876 1.00 92.19 77 ARG A N 1
ATOM 640 C CA . ARG A 1 77 ? -1.926 2.712 11.005 1.00 92.19 77 ARG A CA 1
ATOM 641 C C . ARG A 1 77 ? -1.730 2.097 9.636 1.00 92.19 77 ARG A C 1
ATOM 643 O O . ARG A 1 77 ? -2.710 1.823 8.948 1.00 92.19 77 ARG A O 1
ATOM 650 N N . ARG A 1 78 ? -0.481 1.836 9.256 1.00 90.88 78 ARG A N 1
ATOM 651 C CA . ARG A 1 78 ? -0.173 1.136 8.007 1.00 90.88 78 ARG A CA 1
ATOM 652 C C . ARG A 1 78 ? -0.289 -0.370 8.233 1.00 90.88 78 ARG A C 1
ATOM 654 O O . ARG A 1 78 ? 0.245 -0.900 9.203 1.00 90.88 78 ARG A O 1
ATOM 661 N N . GLY A 1 79 ? -1.016 -1.050 7.351 1.00 94.06 79 GLY A N 1
ATOM 662 C CA . GLY A 1 79 ? -1.043 -2.513 7.325 1.00 94.06 79 GLY A CA 1
ATOM 663 C C . GLY A 1 79 ? 0.199 -3.094 6.653 1.00 94.06 79 GLY A C 1
ATOM 664 O O . GLY A 1 79 ? 1.093 -2.360 6.233 1.00 94.06 79 GLY A O 1
ATOM 665 N N . LYS A 1 80 ? 0.226 -4.419 6.469 1.00 96.00 80 LYS A N 1
ATOM 666 C CA . LYS A 1 80 ? 1.255 -5.073 5.649 1.00 96.00 80 LYS A CA 1
ATOM 667 C C . LYS A 1 80 ? 1.155 -4.572 4.194 1.00 96.00 80 LYS A C 1
ATOM 669 O O . LYS A 1 80 ? 0.082 -4.720 3.604 1.00 96.00 80 LYS A O 1
ATOM 674 N N . PRO A 1 81 ? 2.223 -4.002 3.610 1.00 95.75 81 PRO A N 1
ATOM 675 C CA . PRO A 1 81 ? 2.228 -3.608 2.206 1.00 95.75 81 PRO A CA 1
ATOM 676 C C . PRO A 1 81 ? 2.246 -4.816 1.266 1.00 95.75 81 PRO A C 1
ATOM 678 O O . PRO A 1 81 ? 2.918 -5.813 1.533 1.00 95.75 81 PRO A O 1
ATOM 681 N N . VAL A 1 82 ? 1.554 -4.691 0.138 1.00 97.88 82 VAL A N 1
ATOM 682 C CA . VAL A 1 82 ? 1.573 -5.636 -0.982 1.00 97.88 82 VAL A CA 1
ATOM 683 C C . VAL A 1 82 ? 1.938 -4.862 -2.241 1.00 97.88 82 VAL A C 1
ATOM 685 O O . VAL A 1 82 ? 1.276 -3.874 -2.552 1.00 97.88 82 VAL A O 1
ATOM 688 N N . ARG A 1 83 ? 2.978 -5.299 -2.962 1.00 97.00 83 ARG A N 1
ATOM 689 C CA . ARG A 1 83 ? 3.327 -4.737 -4.275 1.00 97.00 83 ARG A CA 1
ATOM 690 C C . ARG A 1 83 ? 2.260 -5.188 -5.272 1.00 97.00 83 ARG A C 1
ATOM 692 O O . ARG A 1 83 ? 2.102 -6.386 -5.486 1.00 97.00 83 ARG A O 1
ATOM 699 N N . VAL A 1 84 ? 1.515 -4.247 -5.839 1.00 97.44 84 VAL A N 1
ATOM 700 C CA . VAL A 1 84 ? 0.462 -4.529 -6.831 1.00 97.44 84 VAL A CA 1
ATOM 701 C C . VAL A 1 84 ? 0.939 -4.286 -8.257 1.00 97.44 84 VAL A C 1
ATOM 703 O O . VAL A 1 84 ? 0.335 -4.789 -9.197 1.00 97.44 84 VAL A O 1
ATOM 706 N N . TRP A 1 85 ? 2.033 -3.540 -8.417 1.00 95.81 85 TRP A N 1
ATOM 707 C CA . TRP A 1 85 ? 2.653 -3.283 -9.707 1.00 95.81 85 TRP A CA 1
ATOM 708 C C . TRP A 1 85 ? 4.152 -2.989 -9.550 1.00 95.81 85 TRP A C 1
ATOM 710 O O . TRP A 1 85 ? 4.585 -2.426 -8.541 1.00 95.81 85 TRP A O 1
ATOM 720 N N . GLN A 1 86 ? 4.934 -3.393 -10.549 1.00 95.38 86 GLN A N 1
ATOM 721 C CA . GLN A 1 86 ? 6.380 -3.212 -10.647 1.00 95.38 86 GLN A CA 1
ATOM 722 C C . GLN A 1 86 ? 6.678 -2.506 -11.967 1.00 95.38 86 GLN A C 1
ATOM 724 O O . GLN A 1 86 ? 6.222 -2.979 -13.010 1.00 95.38 86 GLN A O 1
ATOM 729 N N . ALA A 1 87 ? 7.459 -1.427 -11.926 1.00 95.31 87 ALA A N 1
ATOM 730 C CA . ALA A 1 87 ? 7.922 -0.802 -13.155 1.00 95.31 87 ALA A CA 1
ATOM 731 C C . ALA A 1 87 ? 8.813 -1.774 -13.938 1.00 95.31 87 ALA A C 1
ATOM 733 O O . ALA A 1 87 ? 9.639 -2.463 -13.321 1.00 95.31 87 ALA A O 1
ATOM 734 N N . PRO A 1 88 ? 8.667 -1.834 -15.271 1.00 94.69 88 PRO A N 1
ATOM 735 C CA . PRO A 1 88 ? 9.590 -2.573 -16.111 1.00 94.69 88 PRO A CA 1
ATOM 736 C C . PRO A 1 88 ? 10.986 -1.952 -16.011 1.00 94.69 88 PRO A C 1
ATOM 738 O O . PRO A 1 88 ? 11.142 -0.766 -15.724 1.00 94.69 88 PRO A O 1
ATOM 741 N N . GLU A 1 89 ? 12.014 -2.751 -16.283 1.00 94.31 89 GLU A N 1
ATOM 742 C CA . GLU A 1 89 ? 13.405 -2.278 -16.262 1.00 94.31 89 GLU A CA 1
ATOM 743 C C . GLU A 1 89 ? 13.684 -1.225 -17.344 1.00 94.31 89 GLU A C 1
ATOM 745 O O . GLU A 1 89 ? 14.584 -0.401 -17.200 1.00 94.31 89 GLU A O 1
ATOM 750 N N . SER A 1 90 ? 12.910 -1.240 -18.433 1.00 95.44 90 SER A N 1
ATOM 751 C CA . SER A 1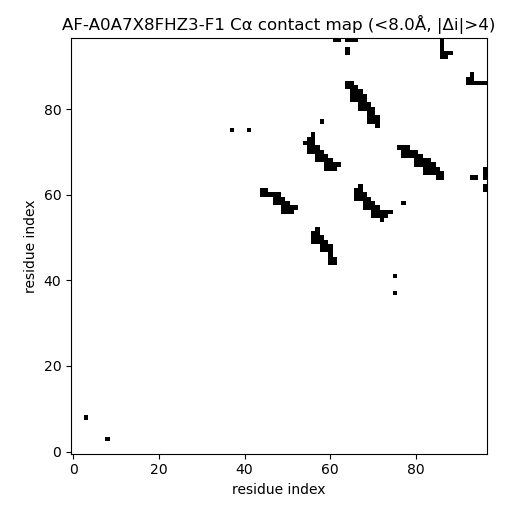 90 ? 13.046 -0.310 -19.550 1.00 95.44 90 SER A CA 1
ATOM 752 C C . SER A 1 90 ? 11.717 -0.093 -20.272 1.00 95.44 90 SER A C 1
ATOM 754 O O . SER A 1 90 ? 10.766 -0.861 -20.113 1.00 95.44 90 SER A O 1
ATOM 756 N N . GLY A 1 91 ? 11.670 0.955 -21.094 1.00 93.06 91 GLY A N 1
ATOM 757 C CA . GLY A 1 91 ? 10.517 1.283 -21.925 1.00 93.06 91 GLY A CA 1
ATOM 758 C C . GLY A 1 91 ? 9.551 2.256 -21.258 1.00 93.06 91 GLY A C 1
ATOM 759 O O . GLY A 1 91 ? 9.880 2.961 -20.305 1.00 93.06 91 GLY A O 1
ATOM 760 N N . TRP A 1 92 ? 8.346 2.343 -21.817 1.00 92.12 92 TRP A N 1
ATOM 761 C CA . TRP A 1 92 ? 7.301 3.201 -21.269 1.00 92.12 92 TRP A CA 1
ATOM 762 C C . TRP A 1 92 ? 7.022 2.812 -19.814 1.00 92.12 92 TRP A C 1
ATOM 764 O O . TRP A 1 92 ? 6.957 1.625 -19.544 1.00 92.12 92 TRP A O 1
ATOM 774 N N . ASN A 1 93 ? 6.869 3.804 -18.924 1.00 89.62 93 ASN A N 1
ATOM 775 C CA . ASN A 1 93 ? 6.617 3.695 -17.476 1.00 89.62 93 ASN A CA 1
ATOM 776 C C . ASN A 1 93 ? 7.716 3.077 -16.576 1.00 89.62 93 ASN A C 1
ATOM 778 O O . ASN A 1 93 ? 7.464 2.887 -15.388 1.00 89.62 93 ASN A O 1
ATOM 782 N N . SER A 1 94 ? 8.948 2.878 -17.064 1.00 92.88 94 SER A N 1
ATOM 783 C CA . SER A 1 94 ? 10.071 2.356 -16.255 1.00 92.88 94 SER A CA 1
ATOM 784 C C . SER A 1 94 ? 10.561 3.281 -15.128 1.00 92.88 94 SER A C 1
ATOM 786 O O . SER A 1 94 ? 11.313 2.847 -14.257 1.00 92.88 94 SER A O 1
ATOM 788 N N . SER A 1 95 ? 10.184 4.565 -15.160 1.00 85.56 95 SER A N 1
ATOM 789 C CA . SER A 1 95 ? 10.670 5.608 -14.234 1.00 85.56 95 SER A CA 1
ATOM 790 C C . SER A 1 95 ? 9.552 6.510 -13.694 1.00 85.56 95 SER A C 1
ATOM 792 O O . SER A 1 95 ? 9.816 7.613 -13.228 1.00 85.56 95 SER A O 1
ATOM 794 N N . CYS A 1 96 ? 8.295 6.073 -13.801 1.00 69.94 96 CYS A N 1
ATOM 795 C CA . CYS A 1 96 ? 7.112 6.867 -13.453 1.00 69.94 96 CYS A CA 1
ATOM 796 C C . CYS A 1 96 ? 6.509 6.450 -12.102 1.00 69.94 96 CYS A C 1
ATOM 798 O O . CYS A 1 96 ? 5.294 6.270 -12.006 1.00 69.94 96 CYS A O 1
ATOM 800 N N . VAL A 1 97 ? 7.354 6.231 -11.091 1.00 67.94 97 VAL A N 1
ATOM 801 C CA . VAL A 1 97 ? 6.961 5.694 -9.775 1.00 67.94 97 VAL A CA 1
ATOM 802 C C . VAL A 1 97 ? 7.609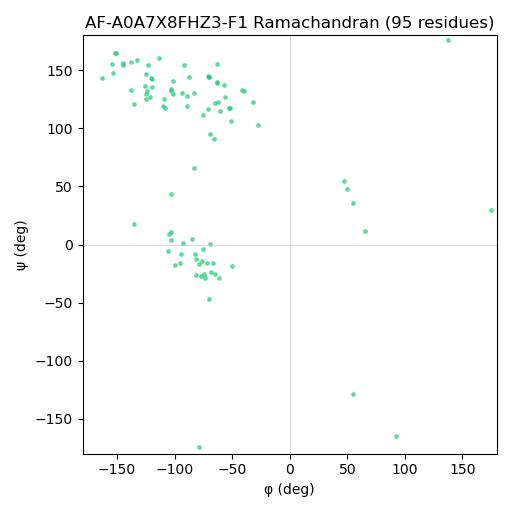 6.470 -8.647 1.00 67.94 97 VAL A C 1
ATOM 804 O O . VAL A 1 97 ? 8.823 6.737 -8.761 1.00 67.94 97 VAL A O 1
#

Sequence (97 aa):
MFNIYDIRFWLLPLIILITSDIGQDPVRKDPAKPLKHFTNPIFDGADPWMIQKNRYYYYCFSSGNGIYVSRSEFITRRGKPVRVWQAPESGWNSSCV